Protein AF-0000000083383925 (afdb_homodimer)

Solvent-accessible surface area (backbone atoms only — not comparable to full-atom values): 7367 Å² total; per-residue (Å²): 126,70,68,64,41,76,45,70,34,86,43,90,89,44,63,57,27,32,29,34,26,25,63,38,62,99,85,47,73,56,71,49,74,45,76,71,48,78,85,64,59,71,67,56,42,51,41,49,47,54,49,48,50,52,25,52,49,26,44,54,56,36,74,108,128,70,68,64,42,78,43,69,35,84,43,90,89,43,63,58,28,32,28,34,25,25,63,39,62,100,85,48,72,58,70,49,72,43,75,72,46,80,87,64,57,69,68,58,42,50,40,50,46,54,50,48,51,51,25,52,49,27,43,52,57,37,74,109

Organism: Setaria viridis (NCBI:txid4556)

pLDDT: mean 86.26, std 13.25, range [49.09, 97.5]

Structure (mmCIF, N/CA/C/O backbone):
data_AF-0000000083383925-model_v1
#
loop_
_entity.id
_entity.type
_entity.pdbx_description
1 polymer 'Uncharacterized protein'
#
loop_
_atom_site.group_PDB
_atom_site.id
_atom_site.type_symbol
_atom_site.label_atom_id
_atom_site.label_alt_id
_atom_site.label_comp_id
_atom_site.label_asym_id
_atom_site.label_entity_id
_atom_site.label_seq_id
_atom_site.pdbx_PDB_ins_code
_atom_site.Cartn_x
_atom_site.Cartn_y
_atom_site.Cartn_z
_atom_site.occupancy
_atom_site.B_iso_or_equiv
_atom_site.auth_seq_id
_atom_site.auth_comp_id
_atom_site.auth_asym_id
_atom_site.auth_atom_id
_atom_site.pdbx_PDB_model_num
ATOM 1 N N . MET A 1 1 ? 1.847 32.156 11.383 1 49.09 1 MET A N 1
ATOM 2 C CA . MET A 1 1 ? 2.23 31.391 10.195 1 49.09 1 MET A CA 1
ATOM 3 C C . MET A 1 1 ? 1.71 29.969 10.266 1 49.09 1 MET A C 1
ATOM 5 O O . MET A 1 1 ? 1.962 29.25 11.242 1 49.09 1 MET A O 1
ATOM 9 N N . LEU A 1 2 ? 0.653 29.641 9.602 1 61.84 2 LEU A N 1
ATOM 10 C CA . LEU A 1 2 ? 0.065 28.312 9.75 1 61.84 2 LEU A CA 1
ATOM 11 C C . LEU A 1 2 ? 1.07 27.234 9.375 1 61.84 2 LEU A C 1
ATOM 13 O O . LEU A 1 2 ? 1.851 27.406 8.43 1 61.84 2 LEU A O 1
ATOM 17 N N . ARG A 1 3 ? 1.541 26.484 10.281 1 76.12 3 ARG A N 1
ATOM 18 C CA . ARG A 1 3 ? 2.582 25.469 10.125 1 76.12 3 ARG A CA 1
ATOM 19 C C . ARG A 1 3 ? 2.18 24.422 9.086 1 76.12 3 ARG A C 1
ATOM 21 O O . ARG A 1 3 ? 1.039 23.969 9.07 1 76.12 3 ARG A O 1
ATOM 28 N N . ALA A 1 4 ? 3.084 24.297 8.156 1 81.31 4 ALA A N 1
ATOM 29 C CA . ALA A 1 4 ? 2.887 23.281 7.121 1 81.31 4 ALA A CA 1
ATOM 30 C C . ALA A 1 4 ? 2.686 21.891 7.738 1 81.31 4 ALA A C 1
ATOM 32 O O . ALA A 1 4 ? 3.287 21.578 8.766 1 81.31 4 ALA A O 1
ATOM 33 N N . VAL A 1 5 ? 1.717 21.25 7.258 1 85.56 5 VAL A N 1
ATOM 34 C CA . VAL A 1 5 ? 1.471 19.875 7.703 1 85.56 5 VAL A CA 1
ATOM 35 C C . VAL A 1 5 ? 1.831 18.906 6.59 1 85.56 5 VAL A C 1
ATOM 37 O O . VAL A 1 5 ? 1.616 19.188 5.41 1 85.56 5 VAL A O 1
ATOM 40 N N . VAL A 1 6 ? 2.488 17.859 6.98 1 89.5 6 VAL A N 1
ATOM 41 C CA . VAL A 1 6 ? 2.824 16.812 6.02 1 89.5 6 VAL A CA 1
ATOM 42 C C . VAL A 1 6 ? 1.697 15.789 5.953 1 89.5 6 VAL A C 1
ATOM 44 O O . VAL A 1 6 ? 1.223 15.312 6.988 1 89.5 6 VAL A O 1
ATOM 47 N N . LYS A 1 7 ? 1.261 15.547 4.734 1 90.62 7 LYS A N 1
ATOM 48 C CA . LYS A 1 7 ? 0.208 14.57 4.469 1 90.62 7 LYS A CA 1
ATOM 49 C C . LYS A 1 7 ? 0.658 13.539 3.434 1 90.62 7 LYS A C 1
ATOM 51 O O . LYS A 1 7 ? 1.704 13.703 2.803 1 90.62 7 LYS A O 1
ATOM 56 N N . TYR A 1 8 ? -0.137 12.477 3.379 1 93.06 8 TYR A N 1
ATOM 57 C CA . TYR A 1 8 ? 0.106 11.438 2.385 1 93.06 8 TYR A CA 1
ATOM 58 C C . TYR A 1 8 ? -0.879 11.547 1.229 1 93.06 8 TYR A C 1
ATOM 60 O O . TYR A 1 8 ? -2.064 11.82 1.438 1 93.06 8 TYR A O 1
ATOM 68 N N . SER A 1 9 ? -0.379 11.414 0.064 1 92.56 9 SER A N 1
ATOM 69 C CA . SER A 1 9 ? -1.229 11.32 -1.117 1 92.56 9 SER A CA 1
ATOM 70 C C . SER A 1 9 ? -1.701 9.883 -1.342 1 92.56 9 SER A C 1
ATOM 72 O O . SER A 1 9 ? -0.897 8.953 -1.322 1 92.56 9 SER A O 1
ATOM 74 N N . TRP A 1 10 ? -3.02 9.703 -1.594 1 93.44 10 TRP A N 1
ATOM 75 C CA . TRP A 1 10 ? -3.582 8.383 -1.851 1 93.44 10 TRP A CA 1
ATOM 76 C C . TRP A 1 10 ? -4.328 8.359 -3.182 1 93.44 10 TRP A C 1
ATOM 78 O O . TRP A 1 10 ? -5.469 7.898 -3.254 1 93.44 10 TRP A O 1
ATOM 88 N N . THR A 1 11 ? -3.646 8.836 -4.141 1 93.44 11 THR A N 1
ATOM 89 C CA . THR A 1 11 ? -4.109 8.703 -5.52 1 93.44 11 THR A CA 1
ATOM 90 C C . THR A 1 11 ? -3.309 7.633 -6.258 1 93.44 11 THR A C 1
ATOM 92 O O . THR A 1 11 ? -2.193 7.297 -5.855 1 93.44 11 THR A O 1
ATOM 95 N N . PHE A 1 12 ? -3.848 7.035 -7.305 1 94.31 12 PHE A N 1
ATOM 96 C CA . PHE A 1 12 ? -3.168 5.977 -8.047 1 94.31 12 PHE A CA 1
ATOM 97 C C . PHE A 1 12 ? -1.874 6.492 -8.664 1 94.31 12 PHE A C 1
ATOM 99 O O . PHE A 1 12 ? -0.946 5.719 -8.906 1 94.31 12 PHE A O 1
ATOM 106 N N . LEU A 1 13 ? -1.729 7.766 -8.867 1 90.94 13 LEU A N 1
ATOM 107 C CA . LEU A 1 13 ? -0.55 8.352 -9.5 1 90.94 13 LEU A CA 1
ATOM 108 C C . LEU A 1 13 ? 0.583 8.508 -8.492 1 90.94 13 LEU A C 1
ATOM 110 O O . LEU A 1 13 ? 1.759 8.406 -8.852 1 90.94 13 LEU A O 1
ATOM 114 N N . ASN A 1 14 ? 0.277 8.82 -7.199 1 92.38 14 ASN A N 1
ATOM 115 C CA . ASN A 1 14 ? 1.281 9.078 -6.176 1 92.38 14 ASN A CA 1
ATOM 116 C C . ASN A 1 14 ? 0.899 8.445 -4.844 1 92.38 14 ASN A C 1
ATOM 118 O O . ASN A 1 14 ? 0.861 9.125 -3.814 1 92.38 14 ASN A O 1
ATOM 122 N N . PRO A 1 15 ? 0.78 7.234 -4.879 1 94.88 15 PRO A N 1
ATOM 123 C CA . PRO A 1 15 ? 0.305 6.621 -3.637 1 94.88 15 PRO A CA 1
ATOM 124 C C . PRO A 1 15 ? 1.339 6.684 -2.514 1 94.88 15 PRO A C 1
ATOM 126 O O . PRO A 1 15 ? 2.479 6.246 -2.693 1 94.88 15 PRO A O 1
ATOM 129 N N . GLY A 1 16 ? 0.908 7.285 -1.48 1 95.06 16 GLY A N 1
ATOM 130 C CA . GLY A 1 16 ? 1.732 7.254 -0.283 1 95.06 16 GLY A CA 1
ATOM 131 C C . GLY A 1 16 ? 2.834 8.297 -0.291 1 95.06 16 GLY A C 1
ATOM 132 O O . GLY A 1 16 ? 3.686 8.312 0.601 1 95.06 16 GLY A O 1
ATOM 133 N N . CYS A 1 17 ? 2.848 9.141 -1.243 1 95.62 17 CYS A N 1
ATOM 134 C CA . CYS A 1 17 ? 3.826 10.219 -1.247 1 95.62 17 CYS A CA 1
ATOM 135 C C . CYS A 1 17 ? 3.441 11.305 -0.252 1 95.62 17 CYS A C 1
ATOM 137 O O . CYS A 1 17 ? 2.258 11.602 -0.073 1 95.62 17 CYS A O 1
ATOM 139 N N . ARG A 1 18 ? 4.527 11.789 0.189 1 94.12 18 ARG A N 1
ATOM 140 C CA . ARG A 1 18 ? 4.27 12.828 1.183 1 94.12 18 ARG A CA 1
ATOM 141 C C . ARG A 1 18 ? 4.348 14.219 0.558 1 94.12 18 ARG A C 1
ATOM 143 O O . ARG A 1 18 ? 5.199 14.469 -0.299 1 94.12 18 ARG A O 1
ATOM 150 N N . PHE A 1 19 ? 3.504 15.055 1.048 1 91.62 19 PHE A N 1
ATOM 151 C CA . PHE A 1 19 ? 3.535 16.453 0.652 1 91.62 19 PHE A CA 1
ATOM 152 C C . PHE A 1 19 ? 3.281 17.359 1.851 1 91.62 19 PHE A C 1
ATOM 154 O O . PHE A 1 19 ? 2.574 16.984 2.785 1 91.62 19 PHE A O 1
ATOM 161 N N . ALA A 1 20 ? 3.949 18.422 1.84 1 90.69 20 ALA A N 1
ATOM 162 C CA . ALA A 1 20 ? 3.734 19.469 2.836 1 90.69 20 ALA A CA 1
ATOM 163 C C . ALA A 1 20 ? 2.752 20.531 2.328 1 90.69 20 ALA A C 1
ATOM 165 O O . ALA A 1 20 ? 2.834 20.953 1.174 1 90.69 20 ALA A O 1
ATOM 166 N N . CYS A 1 21 ? 1.712 20.812 3.223 1 84.75 21 CYS A N 1
ATOM 167 C CA . CYS A 1 21 ? 0.759 21.828 2.818 1 84.75 21 CYS A CA 1
ATOM 168 C C . CYS A 1 21 ? 0.491 22.812 3.961 1 84.75 21 CYS A C 1
ATOM 170 O O . CYS A 1 21 ? 0.619 22.453 5.133 1 84.75 21 CYS A O 1
ATOM 172 N N . CYS A 1 22 ? 0.455 24.047 3.596 1 79 22 CYS A N 1
ATOM 173 C CA . CYS A 1 22 ? 0.074 25.078 4.551 1 79 22 CYS A CA 1
ATOM 174 C C . CYS A 1 22 ? -1.432 25.312 4.527 1 79 22 CYS A C 1
ATOM 176 O O . CYS A 1 22 ? -2.039 25.359 3.455 1 79 22 CYS A O 1
ATOM 178 N N . PRO A 1 23 ? -1.979 25.109 5.652 1 67.44 23 PRO A N 1
ATOM 179 C CA . PRO A 1 23 ? -3.418 25.391 5.691 1 67.44 23 PRO A CA 1
ATOM 180 C C . PRO A 1 23 ? -3.766 26.781 5.152 1 67.44 23 PRO A C 1
ATOM 182 O O . PRO A 1 23 ? -3.012 27.734 5.359 1 67.44 23 PRO A O 1
ATOM 185 N N . LYS A 1 24 ? -4.359 26.797 3.955 1 65.38 24 LYS A N 1
ATOM 186 C CA . LYS A 1 24 ? -4.844 28.125 3.576 1 65.38 24 LYS A CA 1
ATOM 187 C C . LYS A 1 24 ? -6.113 28.484 4.348 1 65.38 24 LYS A C 1
ATOM 189 O O . LYS A 1 24 ? -6.727 27.625 4.98 1 65.38 24 LYS A O 1
ATOM 194 N N . ASP A 1 25 ? -6.758 29.703 3.783 1 58.72 25 ASP A N 1
ATOM 195 C CA . ASP A 1 25 ? -8 30.281 4.289 1 58.72 25 ASP A CA 1
ATOM 196 C C . ASP A 1 25 ? -9.148 29.281 4.191 1 58.72 25 ASP A C 1
ATOM 198 O O . ASP A 1 25 ? -9.016 28.234 3.557 1 58.72 25 ASP A O 1
ATOM 202 N N . GLU A 1 26 ? -10.297 29.641 4.727 1 57.06 26 GLU A N 1
ATOM 203 C CA . GLU A 1 26 ? -11.508 28.844 4.934 1 57.06 26 GLU A CA 1
ATOM 204 C C . GLU A 1 26 ? -11.805 27.953 3.729 1 57.06 26 GLU A C 1
ATOM 206 O O . GLU A 1 26 ? -12.367 26.875 3.873 1 57.06 26 GLU A O 1
ATOM 211 N N . LYS A 1 27 ? -11.648 28.5 2.553 1 57.09 27 LYS A N 1
ATOM 212 C CA . LYS A 1 27 ? -12.25 27.875 1.373 1 57.09 27 LYS A CA 1
ATOM 213 C C . LYS A 1 27 ? -11.234 27.016 0.629 1 57.09 27 LYS A C 1
ATOM 215 O O . LYS A 1 27 ? -11.609 26.234 -0.246 1 57.09 27 LYS A O 1
ATOM 220 N N . 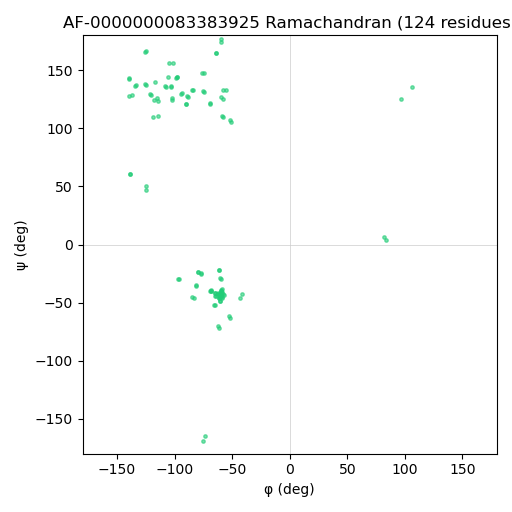LYS A 1 28 ? -9.961 27.406 0.729 1 57.25 28 LYS A N 1
ATOM 221 C CA . LYS A 1 28 ? -8.953 26.688 -0.052 1 57.25 28 LYS A CA 1
ATOM 222 C C . LYS A 1 28 ? -8.164 25.719 0.824 1 57.25 28 LYS A C 1
ATOM 224 O O . LYS A 1 28 ? -7.824 26.047 1.966 1 57.25 28 LYS A O 1
ATOM 229 N N . GLN A 1 29 ? -8.031 24.359 0.526 1 58.06 29 GLN A N 1
ATOM 230 C CA . GLN A 1 29 ? -7.387 23.328 1.351 1 58.06 29 GLN A CA 1
ATOM 231 C C . GLN A 1 29 ? -5.906 23.641 1.55 1 58.06 29 GLN A C 1
ATOM 233 O O . GLN A 1 29 ? -5.406 23.609 2.676 1 58.06 29 GLN A O 1
ATOM 238 N N . TYR A 1 30 ? -5.176 23.5 0.428 1 61.62 30 TYR A N 1
ATOM 239 C CA . TYR A 1 30 ? -3.762 23.781 0.645 1 61.62 30 TYR A CA 1
ATOM 240 C C . TYR A 1 30 ? -3.301 24.953 -0.202 1 61.62 30 TYR A C 1
ATOM 242 O O . TYR A 1 30 ? -3.682 25.078 -1.369 1 61.62 30 TYR A O 1
ATOM 250 N N . GLY A 1 31 ? -2.963 26.172 0.268 1 64.31 31 GLY A N 1
ATOM 251 C CA . GLY A 1 31 ? -2.361 27.266 -0.492 1 64.31 31 GLY A CA 1
ATOM 252 C C . GLY A 1 31 ? -1.113 26.844 -1.246 1 64.31 31 GLY A C 1
ATOM 253 O O . GLY A 1 31 ? -1.011 27.062 -2.455 1 64.31 31 GLY A O 1
ATOM 254 N N . TYR A 1 32 ? -0.186 26.438 -0.544 1 78.19 32 TYR A N 1
ATOM 255 C CA . TYR A 1 32 ? 1.09 25.953 -1.063 1 78.19 32 TYR A CA 1
ATOM 256 C C . TYR A 1 32 ? 1.312 24.5 -0.704 1 78.19 32 TYR A C 1
ATOM 258 O O . TYR A 1 32 ? 1.014 24.078 0.416 1 78.19 32 TYR A O 1
ATOM 266 N N . MET A 1 33 ? 1.531 23.75 -1.771 1 83.69 33 MET A N 1
ATOM 267 C CA . MET A 1 33 ? 1.878 22.359 -1.536 1 83.69 33 MET A CA 1
ATOM 268 C C . MET A 1 33 ? 3.23 22.016 -2.156 1 83.69 33 MET A C 1
ATOM 270 O O . MET A 1 33 ? 3.5 22.375 -3.303 1 83.69 33 MET A O 1
ATOM 274 N N . THR A 1 34 ? 4.074 21.406 -1.345 1 88.5 34 THR A N 1
ATOM 275 C CA . THR A 1 34 ? 5.348 20.906 -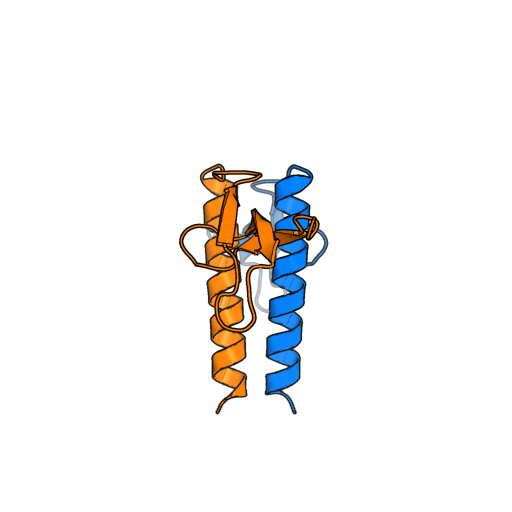1.845 1 88.5 34 THR A CA 1
ATOM 276 C C . THR A 1 34 ? 5.52 19.422 -1.513 1 88.5 34 THR A C 1
ATOM 278 O O . THR A 1 34 ? 5.188 18.984 -0.407 1 88.5 34 THR A O 1
ATOM 281 N N . TRP A 1 35 ? 6.027 18.797 -2.521 1 91.25 35 TRP A N 1
ATOM 282 C CA . TRP A 1 35 ? 6.262 17.375 -2.307 1 91.25 35 TRP A CA 1
ATOM 283 C C . TRP A 1 35 ? 7.484 17.156 -1.427 1 91.25 35 TRP A C 1
ATOM 285 O O . TRP A 1 35 ? 8.508 17.812 -1.591 1 91.25 35 TRP A O 1
ATOM 295 N N . VAL A 1 36 ? 7.211 16.297 -0.457 1 91.19 36 VAL A N 1
ATOM 296 C CA . VAL A 1 36 ? 8.312 15.883 0.405 1 91.19 36 VAL A CA 1
ATOM 297 C C . VAL A 1 36 ? 9.07 14.727 -0.242 1 91.19 36 VAL A C 1
ATOM 299 O O . VAL A 1 36 ? 10.305 14.703 -0.233 1 91.19 36 VAL A O 1
ATOM 302 N N . ASP A 1 37 ? 8.445 13.75 -0.758 1 88.12 37 ASP A N 1
ATOM 303 C CA . ASP A 1 37 ? 9.016 12.633 -1.508 1 88.12 37 ASP A CA 1
ATOM 304 C C . ASP A 1 37 ? 8.133 12.273 -2.701 1 88.12 37 ASP A C 1
ATOM 306 O O . ASP A 1 37 ? 6.91 12.43 -2.648 1 88.12 37 ASP A O 1
ATOM 310 N N . LEU A 1 38 ? 9.109 12.289 -3.781 1 79 38 LEU A N 1
ATOM 311 C CA . LEU A 1 38 ? 8.469 11.867 -5.023 1 79 38 LEU A CA 1
ATOM 312 C C . LEU A 1 38 ? 9.094 10.586 -5.555 1 79 38 LEU A C 1
ATOM 314 O O . LEU A 1 38 ? 10.242 10.273 -5.242 1 79 38 LEU A O 1
ATOM 318 N N . GLU A 1 39 ? 8.312 9.695 -6.066 1 85.81 39 GLU A N 1
ATOM 319 C CA . GLU A 1 39 ? 8.727 8.594 -6.93 1 85.81 39 GLU A CA 1
ATOM 320 C C . GLU A 1 39 ? 8.922 7.305 -6.137 1 85.81 39 GLU A C 1
ATOM 322 O O . GLU A 1 39 ? 9.445 7.328 -5.023 1 85.81 39 GLU A O 1
ATOM 327 N N . TRP A 1 40 ? 8.352 6.383 -6.484 1 94.69 40 TRP A N 1
ATOM 328 C CA . TRP A 1 40 ? 8.547 5 -6.07 1 94.69 40 TRP A CA 1
ATOM 329 C C . TRP A 1 40 ? 9.383 4.234 -7.086 1 94.69 40 TRP A C 1
ATOM 331 O O . TRP A 1 40 ? 9.398 4.578 -8.273 1 94.69 40 TRP A O 1
ATOM 341 N N . ASP A 1 41 ? 10.227 3.348 -6.555 1 92.75 41 ASP A N 1
ATOM 342 C CA . ASP A 1 41 ? 10.734 2.395 -7.539 1 92.75 41 ASP A CA 1
ATOM 343 C C . ASP A 1 41 ? 9.602 1.539 -8.102 1 92.75 41 ASP A C 1
ATOM 345 O O . ASP A 1 41 ? 8.477 1.563 -7.586 1 92.75 41 ASP A O 1
ATOM 349 N N . ASP A 1 42 ? 9.82 0.869 -9.188 1 93.44 42 ASP A N 1
ATOM 350 C CA . ASP A 1 42 ? 8.773 0.148 -9.914 1 93.44 42 ASP A CA 1
ATOM 351 C C . ASP A 1 42 ? 8.117 -0.909 -9.031 1 93.44 42 ASP A C 1
ATOM 353 O O . ASP A 1 42 ? 6.906 -1.112 -9.094 1 93.44 42 ASP A O 1
ATOM 357 N N . ARG A 1 43 ? 8.914 -1.567 -8.219 1 94.25 43 ARG A N 1
ATOM 358 C CA . ARG A 1 43 ? 8.367 -2.629 -7.379 1 94.25 43 ARG A CA 1
ATOM 359 C C . ARG A 1 43 ? 7.391 -2.064 -6.352 1 94.25 43 ARG A C 1
ATOM 361 O O . ARG A 1 43 ? 6.262 -2.547 -6.227 1 94.25 43 ARG A O 1
ATOM 368 N N . ALA A 1 44 ? 7.859 -1.095 -5.652 1 95.25 44 ALA A N 1
ATOM 369 C CA . ALA A 1 44 ? 7.02 -0.482 -4.625 1 95.25 44 ALA A CA 1
ATOM 370 C C . ALA A 1 44 ? 5.762 0.122 -5.234 1 95.25 44 ALA A C 1
ATOM 372 O O . ALA A 1 44 ? 4.66 -0.06 -4.711 1 95.25 44 ALA A O 1
ATOM 373 N N . PHE A 1 45 ? 5.988 0.757 -6.32 1 96.12 45 PHE A N 1
ATOM 374 C CA . PHE A 1 45 ? 4.836 1.375 -6.965 1 96.12 45 PHE A CA 1
ATOM 375 C C . PHE A 1 45 ? 3.809 0.322 -7.359 1 96.12 45 PHE A C 1
ATOM 377 O O . PHE A 1 45 ? 2.613 0.49 -7.113 1 96.12 45 PHE A O 1
ATOM 384 N N . GLY A 1 46 ? 4.316 -0.676 -7.934 1 96.25 46 GLY A N 1
ATOM 385 C CA . GLY A 1 46 ? 3.402 -1.729 -8.352 1 96.25 46 GLY A CA 1
ATOM 386 C C . GLY A 1 46 ? 2.607 -2.318 -7.203 1 96.25 46 GLY A C 1
ATOM 387 O O . GLY A 1 46 ? 1.399 -2.531 -7.32 1 96.25 46 GLY A O 1
ATOM 388 N N . VAL A 1 47 ? 3.273 -2.59 -6.188 1 96.69 47 VAL A N 1
ATOM 389 C CA . VAL A 1 47 ? 2.615 -3.213 -5.043 1 96.69 47 VAL A CA 1
ATOM 390 C C . VAL A 1 47 ? 1.644 -2.223 -4.402 1 96.69 47 VAL A C 1
ATOM 392 O O . VAL A 1 47 ? 0.554 -2.604 -3.971 1 96.69 47 VAL A O 1
ATOM 395 N N . LEU A 1 48 ? 2.033 -0.991 -4.336 1 97.12 48 LEU A N 1
ATOM 396 C CA . LEU A 1 48 ? 1.156 0.037 -3.785 1 97.12 48 LEU A CA 1
ATOM 397 C C . LEU A 1 48 ? -0.12 0.161 -4.609 1 97.12 48 LEU A C 1
ATOM 399 O O . LEU A 1 48 ? -1.215 0.269 -4.055 1 97.12 48 LEU A O 1
ATOM 403 N N . VAL A 1 49 ? 0.031 0.133 -5.848 1 97.19 49 VAL A N 1
ATOM 404 C CA . VAL A 1 49 ? -1.129 0.247 -6.727 1 97.19 49 VAL A CA 1
ATOM 405 C C . VAL A 1 49 ? -2.045 -0.959 -6.531 1 97.19 49 VAL A C 1
ATOM 407 O O . VAL A 1 49 ? -3.27 -0.815 -6.477 1 97.19 49 VAL A O 1
ATOM 410 N N . LYS A 1 50 ? -1.475 -2.133 -6.461 1 97.19 50 LYS A N 1
ATOM 411 C CA . LYS A 1 50 ? -2.275 -3.328 -6.219 1 97.19 50 LYS A CA 1
ATOM 412 C C . LYS A 1 50 ? -3.059 -3.211 -4.914 1 97.19 50 LYS A C 1
ATOM 414 O O . LYS A 1 50 ? -4.242 -3.547 -4.863 1 97.19 50 LYS A O 1
ATOM 419 N N . LEU A 1 51 ? -2.389 -2.73 -3.98 1 96.69 51 LEU A N 1
ATOM 420 C CA . LEU A 1 51 ? -3.023 -2.598 -2.674 1 96.69 51 LEU A CA 1
ATOM 421 C C . LEU A 1 51 ? -4.105 -1.522 -2.703 1 96.69 51 LEU A C 1
ATOM 423 O O . LEU A 1 51 ? -5.16 -1.68 -2.086 1 96.69 51 LEU A O 1
ATOM 427 N N . MET A 1 52 ? -3.867 -0.492 -3.346 1 96.94 52 MET A N 1
ATOM 428 C CA . MET A 1 52 ? -4.871 0.557 -3.5 1 96.94 52 MET A CA 1
ATOM 429 C C . MET A 1 52 ? -6.121 0.017 -4.188 1 96.94 52 MET 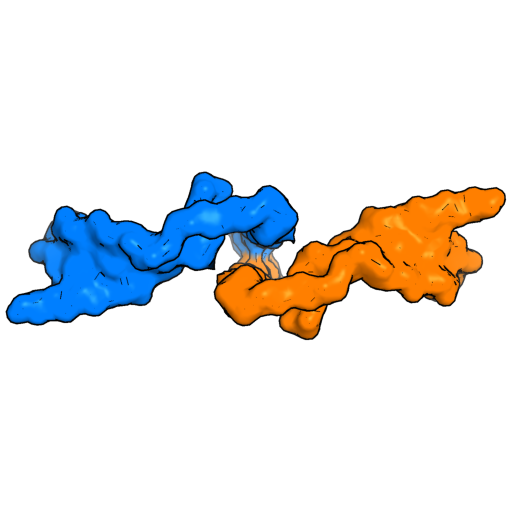A C 1
ATOM 431 O O . MET A 1 52 ? -7.242 0.336 -3.789 1 96.94 52 MET A O 1
ATOM 435 N N . LYS A 1 53 ? -5.938 -0.737 -5.176 1 97.44 53 LYS A N 1
ATOM 436 C CA . LYS A 1 53 ? -7.078 -1.327 -5.871 1 97.44 53 LYS A CA 1
ATOM 437 C C . LYS A 1 53 ? -7.891 -2.217 -4.938 1 97.44 53 LYS A C 1
ATOM 439 O O . LYS A 1 53 ? -9.125 -2.209 -4.98 1 97.44 53 LYS A O 1
ATOM 444 N N . LYS A 1 54 ? -7.215 -2.971 -4.172 1 96.81 54 LYS A N 1
ATOM 445 C CA . LYS A 1 54 ? -7.914 -3.803 -3.195 1 96.81 54 LYS A CA 1
ATOM 446 C C . LYS A 1 54 ? -8.711 -2.949 -2.215 1 96.81 54 LYS A C 1
ATOM 448 O O . LYS A 1 54 ? -9.82 -3.316 -1.826 1 96.81 54 LYS A O 1
ATOM 453 N N . LYS A 1 55 ? -8.109 -1.911 -1.798 1 96.88 55 LYS A N 1
ATOM 454 C CA . LYS A 1 55 ? -8.797 -1.005 -0.884 1 96.88 55 LYS A CA 1
ATOM 455 C C . LYS A 1 55 ? -10.062 -0.431 -1.523 1 96.88 55 LYS A C 1
ATOM 457 O O . LYS A 1 55 ? -11.117 -0.378 -0.889 1 96.88 55 LYS A O 1
ATOM 462 N N . VAL A 1 56 ? -9.891 0.042 -2.699 1 96.12 56 VAL A N 1
ATOM 463 C CA . VAL A 1 56 ? -11.023 0.636 -3.404 1 96.12 56 VAL A CA 1
ATOM 464 C C . VAL A 1 56 ? -12.133 -0.398 -3.561 1 96.12 56 VAL A C 1
ATOM 466 O O . VAL A 1 56 ? -13.312 -0.081 -3.389 1 96.12 56 VAL A O 1
ATOM 469 N N . GLN A 1 57 ? -11.734 -1.577 -3.857 1 96.81 57 GLN A N 1
ATOM 470 C CA . GLN A 1 57 ? -12.719 -2.648 -3.973 1 96.81 57 GLN A CA 1
ATOM 471 C C . GLN A 1 57 ? -13.461 -2.859 -2.654 1 96.81 57 GLN A C 1
ATOM 473 O O . GLN A 1 57 ? -14.68 -3.033 -2.641 1 96.81 57 GLN A O 1
ATOM 478 N N . ALA A 1 58 ? -12.711 -2.885 -1.625 1 95.69 58 ALA A N 1
ATOM 479 C CA . ALA A 1 58 ? -13.32 -3.037 -0.309 1 95.69 58 ALA A CA 1
ATOM 480 C C . ALA A 1 58 ? -14.297 -1.899 -0.023 1 95.69 58 ALA A C 1
ATOM 482 O O . ALA A 1 58 ? -15.352 -2.111 0.588 1 95.69 58 ALA A O 1
ATOM 483 N N . GLU A 1 59 ? -14.016 -0.73 -0.368 1 96.25 59 GLU A N 1
ATOM 484 C CA . GLU A 1 59 ? -14.875 0.43 -0.164 1 96.25 59 GLU A CA 1
ATOM 485 C C . GLU A 1 59 ? -16.172 0.307 -0.97 1 96.25 59 GLU A C 1
ATOM 487 O O . GLU A 1 59 ? -17.234 0.689 -0.497 1 96.25 59 GLU A O 1
ATOM 492 N N . GLU A 1 60 ? -15.977 -0.172 -2.209 1 95.88 60 GLU A N 1
ATOM 493 C CA . GLU A 1 60 ? -17.156 -0.39 -3.051 1 95.88 60 GLU A CA 1
ATOM 494 C C . GLU A 1 60 ? -18.078 -1.442 -2.447 1 95.88 60 GLU A C 1
ATOM 496 O O . GLU A 1 60 ? -19.297 -1.301 -2.494 1 95.88 60 GLU A O 1
ATOM 501 N N . ASP A 1 61 ? -17.547 -2.484 -1.945 1 94.12 61 ASP A N 1
ATOM 502 C CA . ASP A 1 61 ? -18.312 -3.547 -1.3 1 94.12 61 ASP A CA 1
ATOM 503 C C . ASP A 1 61 ? -19.094 -3.012 -0.097 1 94.12 61 ASP A C 1
ATOM 505 O O . ASP A 1 61 ? -20.156 -3.535 0.248 1 94.12 61 ASP A O 1
ATOM 509 N N . ALA A 1 62 ? -18.547 -1.991 0.516 1 92.25 62 ALA A N 1
ATOM 510 C CA . ALA A 1 62 ? -19.172 -1.404 1.694 1 92.25 62 ALA A CA 1
ATOM 511 C C . ALA A 1 62 ? -20.359 -0.526 1.301 1 92.25 62 ALA A C 1
ATOM 513 O O . ALA A 1 62 ? -21.25 -0.26 2.119 1 92.25 62 ALA A O 1
ATOM 514 N N . LYS A 1 63 ? -20.391 -0.042 0.202 1 92.44 63 LYS A N 1
ATOM 515 C CA . LYS A 1 63 ? -21.484 0.804 -0.285 1 92.44 63 LYS A CA 1
ATOM 516 C C . LYS A 1 63 ? -22.672 -0.035 -0.726 1 92.44 63 LYS A C 1
ATOM 518 O O . LYS A 1 63 ? -23.812 0.465 -0.789 1 92.44 63 LYS A O 1
ATOM 523 N N . ASN A 1 64 ? -22.562 -1.265 -1.093 1 85.12 64 ASN A N 1
ATOM 524 C CA . ASN A 1 64 ? -23.641 -2.143 -1.566 1 85.12 64 ASN A CA 1
ATOM 525 C C . ASN A 1 64 ? -24.156 -3.045 -0.451 1 85.12 64 ASN A C 1
ATOM 527 O O . ASN A 1 64 ? -25.281 -3.543 -0.521 1 85.12 64 ASN A O 1
ATOM 531 N N . MET B 1 1 ? 4.535 -31.906 -13.055 1 49.12 1 MET B N 1
ATOM 532 C CA . MET B 1 1 ? 5.18 -31.062 -12.062 1 49.12 1 MET B CA 1
ATOM 533 C C . MET B 1 1 ? 4.371 -29.781 -11.836 1 49.12 1 MET B C 1
ATOM 535 O O . MET B 1 1 ? 4.051 -29.062 -12.781 1 49.12 1 MET B O 1
ATOM 539 N N . LEU B 1 2 ? 3.604 -29.703 -10.797 1 61.53 2 LEU B N 1
ATOM 540 C CA . LEU B 1 2 ? 2.723 -28.547 -10.617 1 61.53 2 LEU B CA 1
ATOM 541 C C . LEU B 1 2 ? 3.523 -27.25 -10.586 1 61.53 2 LEU B C 1
ATOM 543 O O . LEU B 1 2 ? 4.609 -27.203 -10.008 1 61.53 2 LEU B O 1
ATOM 547 N N . ARG B 1 3 ? 3.434 -26.469 -11.547 1 76.12 3 ARG B N 1
ATOM 548 C CA . ARG B 1 3 ? 4.211 -25.234 -11.734 1 76.12 3 ARG B CA 1
ATOM 549 C C . ARG B 1 3 ? 3.982 -24.266 -10.586 1 76.12 3 ARG B C 1
ATOM 551 O O . ARG B 1 3 ? 2.848 -24.062 -10.148 1 76.12 3 ARG B O 1
ATOM 558 N N . ALA B 1 4 ? 5.098 -23.875 -10.039 1 81.25 4 ALA B N 1
ATOM 559 C CA . ALA B 1 4 ? 5.062 -22.891 -8.961 1 81.25 4 ALA B CA 1
ATOM 560 C C . ALA B 1 4 ? 4.375 -21.609 -9.422 1 81.25 4 ALA B C 1
ATOM 562 O O . ALA B 1 4 ? 4.492 -21.219 -10.586 1 81.25 4 ALA B O 1
ATOM 563 N N . VAL B 1 5 ? 3.516 -21.156 -8.625 1 85.5 5 VAL B N 1
ATOM 564 C CA . VAL B 1 5 ? 2.844 -19.891 -8.906 1 85.5 5 VAL B CA 1
ATOM 565 C C . VAL B 1 5 ? 3.354 -18.812 -7.957 1 85.5 5 VAL B C 1
ATOM 567 O O . VAL B 1 5 ? 3.619 -19.078 -6.785 1 85.5 5 VAL B O 1
ATOM 570 N N . VAL B 1 6 ? 3.609 -17.688 -8.539 1 89.38 6 VAL B N 1
ATOM 571 C CA . VAL B 1 6 ? 4.031 -16.547 -7.715 1 89.38 6 VAL B CA 1
ATOM 572 C C . VAL B 1 6 ? 2.805 -15.781 -7.23 1 89.38 6 VAL B C 1
ATOM 574 O O . VAL B 1 6 ? 1.913 -15.461 -8.016 1 89.38 6 VAL B O 1
ATOM 577 N N . LYS B 1 7 ? 2.764 -15.594 -5.91 1 90.56 7 LYS B N 1
ATOM 578 C CA . LYS B 1 7 ? 1.688 -14.844 -5.262 1 90.56 7 LYS B CA 1
ATOM 579 C C . LYS B 1 7 ? 2.242 -13.703 -4.418 1 90.56 7 LYS B C 1
ATOM 581 O O . LYS B 1 7 ? 3.453 -13.617 -4.199 1 90.56 7 LYS B O 1
ATOM 586 N N . TYR B 1 8 ? 1.305 -12.828 -4.051 1 92.94 8 TYR B N 1
ATOM 587 C CA . TYR B 1 8 ? 1.651 -11.719 -3.172 1 92.94 8 TYR B CA 1
ATOM 588 C C . TYR B 1 8 ? 1.173 -11.984 -1.748 1 92.94 8 TYR B C 1
ATOM 590 O O . TYR B 1 8 ? 0.076 -12.508 -1.543 1 92.94 8 TYR B O 1
ATOM 598 N N . SER B 1 9 ? 2.006 -11.711 -0.824 1 92.44 9 SER B N 1
ATOM 599 C CA . SER B 1 9 ? 1.618 -11.742 0.582 1 92.44 9 SER B CA 1
ATOM 600 C C . SER B 1 9 ? 0.966 -10.43 1.01 1 92.44 9 SER B C 1
ATOM 602 O O . SER B 1 9 ? 1.504 -9.352 0.752 1 92.44 9 SER B O 1
ATOM 604 N N . TRP B 1 10 ? -0.187 -10.516 1.726 1 93.5 10 TRP B N 1
ATOM 605 C CA . TRP B 1 10 ? -0.891 -9.328 2.205 1 93.5 10 TRP B CA 1
ATOM 606 C C . TRP B 1 10 ? -1.105 -9.398 3.713 1 93.5 10 TRP B C 1
ATOM 608 O O . TRP B 1 10 ? -2.217 -9.172 4.199 1 93.5 10 TRP B O 1
ATOM 618 N N . THR B 1 11 ? -0.076 -9.727 4.34 1 93.31 11 THR B N 1
ATOM 619 C CA . THR B 1 11 ? -0.047 -9.633 5.797 1 93.31 11 THR B CA 1
ATOM 620 C C . THR B 1 11 ? 0.704 -8.383 6.25 1 93.31 11 THR B C 1
ATOM 622 O O . THR B 1 11 ? 1.513 -7.836 5.5 1 93.31 11 THR B O 1
ATOM 625 N N . PHE B 1 12 ? 0.448 -7.867 7.434 1 94.44 12 PHE B N 1
ATOM 626 C CA . PHE B 1 12 ? 1.099 -6.66 7.934 1 94.44 12 PHE B CA 1
ATOM 627 C C . PHE B 1 12 ? 2.605 -6.863 8.047 1 94.44 12 PHE B C 1
ATOM 629 O O . PHE B 1 12 ? 3.371 -5.902 7.98 1 94.44 12 PHE B O 1
ATOM 636 N N . LEU B 1 13 ? 3.08 -8.062 8.141 1 91.06 13 LEU B N 1
ATOM 637 C CA . LEU B 1 13 ? 4.5 -8.359 8.305 1 91.06 13 LEU B CA 1
ATOM 638 C C . LEU B 1 13 ? 5.219 -8.312 6.957 1 91.06 13 LEU B C 1
ATOM 640 O O . LEU B 1 13 ? 6.395 -7.945 6.887 1 91.06 13 LEU B O 1
ATOM 644 N N . ASN B 1 14 ? 4.551 -8.742 5.844 1 92.38 14 ASN B N 1
ATOM 645 C CA . ASN B 1 14 ? 5.168 -8.828 4.527 1 92.38 14 ASN B CA 1
ATOM 646 C C . ASN B 1 14 ? 4.223 -8.344 3.432 1 92.38 14 ASN B C 1
ATOM 648 O O . ASN B 1 14 ? 3.975 -9.055 2.459 1 92.38 14 ASN B O 1
ATOM 652 N N . PRO B 1 15 ? 3.871 -7.176 3.553 1 94.94 15 PRO B N 1
ATOM 653 C CA . PRO B 1 15 ? 2.879 -6.723 2.574 1 94.94 15 PRO B CA 1
ATOM 654 C C . PRO B 1 15 ? 3.449 -6.613 1.162 1 94.94 15 PRO B C 1
ATOM 656 O O . PRO B 1 15 ? 4.453 -5.926 0.95 1 94.94 15 PRO B O 1
ATOM 659 N N . GLY B 1 16 ? 2.842 -7.348 0.316 1 95.06 16 GLY B N 1
ATOM 660 C CA . GLY B 1 16 ? 3.176 -7.191 -1.091 1 95.06 16 GLY B CA 1
ATOM 661 C C . GLY B 1 16 ? 4.402 -7.984 -1.503 1 95.06 16 GLY B C 1
ATOM 662 O O . GLY B 1 16 ? 4.867 -7.871 -2.639 1 95.06 16 GLY B O 1
ATOM 663 N N . CYS B 1 17 ? 4.945 -8.742 -0.637 1 95.5 17 CYS B N 1
ATOM 664 C CA . CYS B 1 17 ? 6.066 -9.594 -1.014 1 95.5 17 CYS B CA 1
ATOM 665 C C . CYS B 1 17 ? 5.594 -10.781 -1.847 1 95.5 17 CYS B C 1
ATOM 667 O O . CYS B 1 17 ? 4.504 -11.312 -1.621 1 95.5 17 CYS B O 1
ATOM 669 N N . ARG B 1 18 ? 6.531 -11.062 -2.666 1 94.06 18 ARG B N 1
ATOM 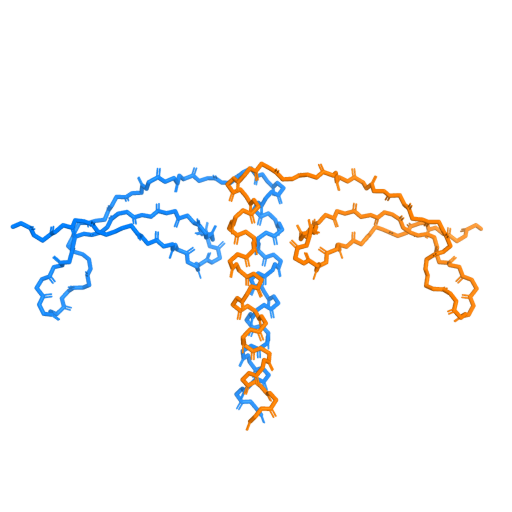670 C CA . ARG B 1 18 ? 6.164 -12.172 -3.543 1 94.06 18 ARG B CA 1
ATOM 671 C C . ARG B 1 18 ? 6.746 -13.484 -3.037 1 94.06 18 ARG B C 1
ATOM 673 O O . ARG B 1 18 ? 7.875 -13.523 -2.543 1 94.06 18 ARG B O 1
ATOM 680 N N . PHE B 1 19 ? 5.988 -14.516 -3.221 1 91.44 19 PHE B N 1
ATOM 681 C CA . PHE B 1 19 ? 6.449 -15.859 -2.91 1 91.44 19 PHE B CA 1
ATOM 682 C C . PHE B 1 19 ? 5.988 -16.844 -3.975 1 91.44 19 PHE B C 1
ATOM 684 O O . PHE B 1 19 ? 4.938 -16.656 -4.59 1 91.44 19 PHE B O 1
ATOM 691 N N . ALA B 1 20 ? 6.836 -17.734 -4.242 1 90.38 20 ALA B N 1
ATOM 692 C CA . ALA B 1 20 ? 6.516 -18.844 -5.137 1 90.38 20 ALA B CA 1
ATOM 693 C C . ALA B 1 20 ? 6.02 -20.047 -4.355 1 90.38 20 ALA B C 1
ATOM 695 O O . ALA B 1 20 ? 6.586 -20.406 -3.318 1 90.38 20 ALA B O 1
ATOM 696 N N . CYS B 1 21 ? 4.82 -20.594 -4.84 1 84.5 21 CYS B N 1
ATOM 697 C CA . CYS B 1 21 ? 4.305 -21.781 -4.16 1 84.5 21 CYS B CA 1
ATOM 698 C C . CYS B 1 21 ? 3.865 -22.844 -5.168 1 84.5 21 CYS B C 1
ATOM 700 O O . CYS B 1 21 ? 3.494 -22.516 -6.297 1 84.5 21 CYS B O 1
ATOM 702 N N . CYS B 1 22 ? 4.234 -24.031 -4.867 1 78.81 22 CYS B N 1
ATOM 703 C CA . CYS B 1 22 ? 3.773 -25.156 -5.66 1 78.81 22 CYS B CA 1
ATOM 704 C C . CYS B 1 22 ? 2.461 -25.719 -5.113 1 78.81 22 CYS B C 1
ATOM 706 O O . CYS B 1 22 ? 2.295 -25.844 -3.896 1 78.81 22 CYS B O 1
ATOM 708 N N . PRO B 1 23 ? 1.514 -25.688 -5.965 1 67.06 23 PRO B N 1
ATOM 709 C CA . PRO B 1 23 ? 0.252 -26.266 -5.496 1 67.06 23 PRO B CA 1
ATOM 710 C C . PRO B 1 23 ? 0.425 -27.656 -4.906 1 67.06 23 PRO B C 1
ATOM 712 O O . PRO B 1 23 ? 1.236 -28.438 -5.398 1 67.06 23 PRO B O 1
ATOM 715 N N . LYS B 1 24 ? 0.352 -27.75 -3.596 1 64.94 24 LYS B N 1
ATOM 716 C CA . LYS B 1 24 ? 0.32 -29.125 -3.113 1 64.94 24 LYS B CA 1
ATOM 717 C C . LYS B 1 24 ? -1.034 -29.781 -3.387 1 64.94 24 LYS B C 1
ATOM 719 O O . LYS B 1 24 ?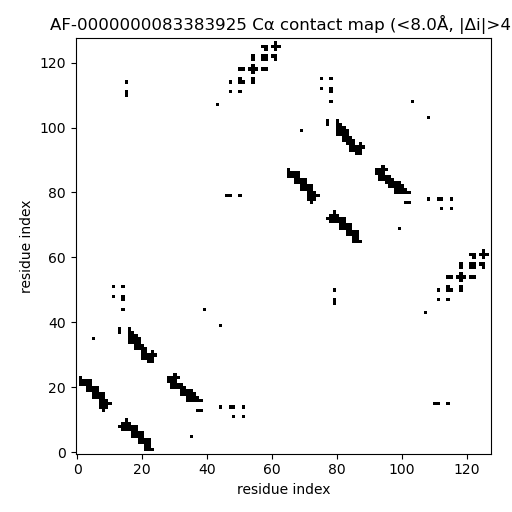 -1.995 -29.094 -3.744 1 64.94 24 LYS B O 1
ATOM 724 N N . ASP B 1 25 ? -1.24 -31.062 -2.598 1 58.84 25 ASP B N 1
ATOM 725 C CA . ASP B 1 25 ? -2.441 -31.891 -2.646 1 58.84 25 ASP B CA 1
ATOM 726 C C . ASP B 1 25 ? -3.67 -31.094 -2.199 1 58.84 25 ASP B C 1
ATOM 728 O O . ASP B 1 25 ? -3.545 -30 -1.65 1 58.84 25 ASP B O 1
ATOM 732 N N . GLU B 1 26 ? -4.871 -31.719 -2.256 1 56.91 26 GLU B N 1
ATOM 733 C CA . GLU B 1 26 ? -6.215 -31.188 -2.072 1 56.91 26 GLU B CA 1
ATOM 734 C C . GLU B 1 26 ? -6.27 -30.234 -0.873 1 56.91 26 GLU B C 1
ATOM 736 O O . GLU B 1 26 ? -7.094 -29.328 -0.833 1 56.91 26 GLU B O 1
ATOM 741 N N . LYS B 1 27 ? -5.68 -30.641 0.216 1 56.97 27 LYS B N 1
ATOM 742 C CA . LYS B 1 27 ? -5.98 -30.047 1.52 1 56.97 27 LYS B CA 1
ATOM 743 C C . LYS B 1 27 ? -4.961 -28.969 1.887 1 56.97 27 LYS B C 1
ATOM 745 O O . LYS B 1 27 ? -5.168 -28.219 2.834 1 56.97 27 LYS B O 1
ATOM 750 N N . LYS B 1 28 ? -3.723 -29.125 1.397 1 57.03 28 LYS B N 1
ATOM 751 C CA . LYS B 1 28 ? -2.668 -28.203 1.795 1 57.03 28 LYS B CA 1
ATOM 752 C C . LYS B 1 28 ? -2.402 -27.172 0.702 1 57.03 28 LYS B C 1
ATOM 754 O O . LYS B 1 28 ? -2.387 -27.516 -0.484 1 57.03 28 LYS B O 1
ATOM 759 N N . GLN B 1 29 ? -2.455 -25.797 0.913 1 57.88 29 GLN B N 1
ATOM 760 C CA . GLN B 1 29 ? -2.32 -24.75 -0.09 1 57.88 29 GLN B CA 1
ATOM 761 C C . GLN B 1 29 ? -0.955 -24.812 -0.768 1 57.88 29 GLN B C 1
ATOM 763 O O . GLN B 1 29 ? -0.864 -24.797 -1.997 1 57.88 29 GLN B O 1
ATOM 768 N N . TYR B 1 30 ? 0.066 -24.406 0.031 1 61.25 30 TYR B N 1
ATOM 769 C CA . TYR B 1 30 ? 1.351 -24.422 -0.66 1 61.25 30 TYR B CA 1
ATOM 770 C C . TYR B 1 30 ? 2.289 -25.453 -0.041 1 61.25 30 TYR B C 1
ATOM 772 O O . TYR B 1 30 ? 2.35 -25.594 1.183 1 61.25 30 TYR B O 1
ATOM 780 N N . GLY B 1 31 ? 2.676 -26.594 -0.632 1 64.5 31 GLY B N 1
ATOM 781 C CA . GLY B 1 31 ? 3.703 -27.5 -0.147 1 64.5 31 GLY B CA 1
ATOM 782 C C . GLY B 1 31 ? 5.02 -26.812 0.155 1 64.5 31 GLY B C 1
ATOM 783 O O . GLY B 1 31 ? 5.543 -26.922 1.267 1 64.5 31 GLY B O 1
ATOM 784 N N . TYR B 1 32 ? 5.578 -26.297 -0.849 1 77.81 32 TYR B N 1
ATOM 785 C CA . TYR B 1 32 ? 6.824 -25.531 -0.779 1 77.81 32 TYR B CA 1
ATOM 786 C C . TYR B 1 32 ? 6.602 -24.078 -1.142 1 77.81 32 TYR B C 1
ATOM 788 O O . TYR B 1 32 ? 5.859 -23.766 -2.078 1 77.81 32 TYR B O 1
ATOM 796 N N . MET B 1 33 ? 6.988 -23.25 -0.206 1 83.56 33 MET B N 1
ATOM 797 C CA . MET B 1 33 ? 6.934 -21.828 -0.498 1 83.56 33 MET B CA 1
ATOM 798 C C . MET B 1 33 ? 8.312 -21.188 -0.374 1 83.56 33 MET B C 1
ATOM 800 O O . MET B 1 33 ? 9.031 -21.438 0.598 1 83.56 33 MET B O 1
ATOM 804 N N . THR B 1 34 ? 8.688 -20.469 -1.419 1 88.19 34 THR B N 1
ATOM 805 C CA . THR B 1 34 ? 9.922 -19.703 -1.378 1 88.19 34 THR B CA 1
ATOM 806 C C . THR B 1 34 ? 9.656 -18.234 -1.697 1 88.19 34 THR B C 1
ATOM 808 O O . THR B 1 34 ? 8.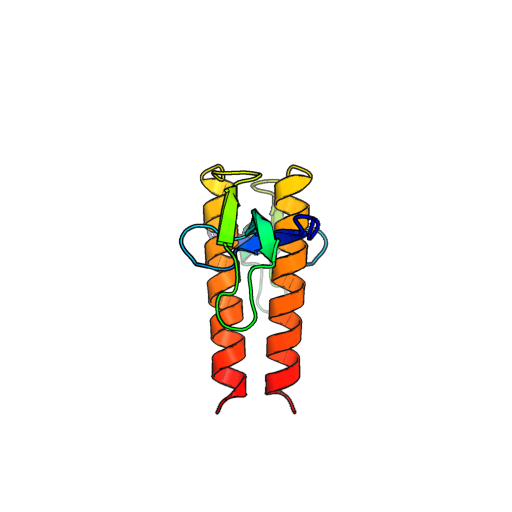883 -17.922 -2.607 1 88.19 34 THR B O 1
ATOM 811 N N . TRP B 1 35 ? 10.328 -17.469 -0.901 1 91.06 35 TRP B N 1
ATOM 812 C CA . TRP B 1 35 ? 10.164 -16.047 -1.133 1 91.06 35 TRP B CA 1
ATOM 813 C C . TRP B 1 35 ? 10.93 -15.602 -2.379 1 91.06 35 TRP B C 1
ATOM 815 O O . TRP B 1 35 ? 12.055 -16.031 -2.607 1 91.06 35 TRP B O 1
ATOM 825 N N . VAL B 1 36 ? 10.164 -14.883 -3.168 1 90.69 36 VAL B N 1
ATOM 826 C CA . VAL B 1 36 ? 10.781 -14.273 -4.344 1 90.69 36 VAL B CA 1
ATOM 827 C C . VAL B 1 36 ? 11.453 -12.961 -3.951 1 90.69 36 VAL B C 1
ATOM 829 O O . VAL B 1 36 ? 12.57 -12.672 -4.387 1 90.69 36 VAL B O 1
ATOM 832 N N . ASP B 1 37 ? 10.867 -12.109 -3.225 1 87.69 37 ASP B N 1
ATOM 833 C CA . ASP B 1 37 ? 11.414 -10.883 -2.652 1 87.69 37 ASP B CA 1
ATOM 834 C C . ASP B 1 37 ? 10.961 -10.703 -1.204 1 87.69 37 ASP B C 1
ATOM 836 O O . ASP B 1 37 ? 9.867 -11.141 -0.832 1 87.69 37 ASP B O 1
ATOM 840 N N . LEU B 1 38 ? 12.25 -10.484 -0.588 1 78.12 38 LEU B N 1
ATOM 841 C CA . LEU B 1 38 ? 12.031 -10.25 0.835 1 78.12 38 LEU B CA 1
ATOM 842 C C . LEU B 1 38 ? 12.445 -8.836 1.229 1 78.12 38 LEU B C 1
ATOM 844 O O . LEU B 1 38 ? 13.328 -8.242 0.596 1 78.12 38 LEU B O 1
ATOM 848 N N . GLU B 1 39 ? 11.641 -8.023 1.844 1 85.69 39 GLU B N 1
ATOM 849 C CA . GLU B 1 39 ? 12.016 -6.832 2.596 1 85.69 39 GLU B CA 1
ATOM 850 C C . GLU B 1 39 ? 11.664 -5.562 1.825 1 85.69 39 GLU B C 1
ATOM 852 O O . GLU B 1 39 ? 11.742 -5.535 0.595 1 85.69 39 GLU B O 1
ATOM 857 N N . TRP B 1 40 ? 11.18 -4.758 2.422 1 94.69 40 TRP B N 1
ATOM 858 C CA . TRP B 1 40 ? 10.93 -3.381 2.008 1 94.69 40 TRP B CA 1
ATOM 859 C C . TRP B 1 40 ? 11.898 -2.424 2.695 1 94.69 40 TRP B C 1
ATOM 861 O O . TRP B 1 40 ? 12.398 -2.713 3.783 1 94.69 40 TRP B O 1
ATOM 871 N N . ASP B 1 41 ? 12.297 -1.385 1.955 1 92.69 41 ASP B N 1
ATOM 872 C CA . ASP B 1 41 ? 12.891 -0.307 2.736 1 92.69 41 ASP B CA 1
ATOM 873 C C . ASP B 1 41 ? 11.875 0.307 3.695 1 92.69 41 ASP B C 1
ATOM 875 O O . ASP B 1 41 ? 10.68 0.02 3.605 1 92.69 41 ASP B O 1
ATOM 879 N N . ASP B 1 42 ? 12.32 1.048 4.641 1 93.56 42 ASP B N 1
ATOM 880 C CA . ASP B 1 42 ? 11.477 1.556 5.715 1 93.56 42 ASP B CA 1
ATOM 881 C C . ASP B 1 42 ? 10.344 2.42 5.164 1 93.56 42 ASP B C 1
ATOM 883 O O . ASP B 1 42 ? 9.211 2.354 5.648 1 93.56 42 ASP B O 1
ATOM 887 N N . ARG B 1 43 ? 10.656 3.213 4.16 1 94.19 43 ARG B N 1
ATOM 888 C CA . ARG B 1 43 ? 9.641 4.105 3.613 1 94.19 43 ARG B CA 1
ATOM 889 C C . ARG B 1 43 ? 8.508 3.312 2.963 1 94.19 43 ARG B C 1
ATOM 891 O O . ARG B 1 43 ? 7.336 3.545 3.254 1 94.19 43 ARG B O 1
ATOM 898 N N . ALA B 1 44 ? 8.891 2.436 2.094 1 95.31 44 ALA B N 1
ATOM 899 C CA . ALA B 1 44 ? 7.898 1.626 1.396 1 95.31 44 ALA B CA 1
ATOM 900 C C . ALA B 1 44 ? 7.082 0.792 2.379 1 95.31 44 ALA B C 1
ATOM 902 O O . ALA B 1 44 ? 5.855 0.721 2.273 1 95.31 44 ALA B O 1
ATOM 903 N N . PHE B 1 45 ? 7.789 0.259 3.301 1 96.19 45 PHE B N 1
ATOM 904 C CA . PHE B 1 45 ? 7.09 -0.565 4.277 1 96.19 45 PHE B CA 1
ATOM 905 C C . PHE B 1 45 ? 6.066 0.262 5.047 1 96.19 45 PHE B C 1
ATOM 907 O O . PHE B 1 45 ? 4.922 -0.16 5.219 1 96.19 45 PHE B O 1
ATOM 914 N N . GLY B 1 46 ? 6.527 1.381 5.449 1 96.31 46 GLY B N 1
ATOM 915 C CA . GLY B 1 46 ? 5.617 2.232 6.199 1 96.31 46 GLY B CA 1
ATOM 916 C C . GLY B 1 46 ? 4.367 2.602 5.422 1 96.31 46 GLY B C 1
ATOM 917 O O . GLY B 1 46 ? 3.262 2.564 5.965 1 96.31 46 GLY B O 1
ATOM 918 N N . VAL B 1 47 ? 4.57 2.953 4.25 1 96.81 47 VAL B N 1
ATOM 919 C CA . VAL B 1 47 ? 3.441 3.383 3.434 1 96.81 47 VAL B CA 1
ATOM 920 C C . VAL B 1 47 ? 2.537 2.189 3.135 1 96.81 47 VAL B C 1
ATOM 922 O O . VAL B 1 47 ? 1.311 2.32 3.125 1 96.81 47 VAL B O 1
ATOM 925 N N . LEU B 1 48 ? 3.123 1.074 2.873 1 97.12 48 LEU B N 1
ATOM 926 C CA . LEU B 1 48 ? 2.344 -0.132 2.619 1 97.12 48 LEU B CA 1
ATOM 927 C C . LEU B 1 48 ? 1.489 -0.494 3.83 1 97.12 48 LEU B C 1
ATOM 929 O O . LEU B 1 48 ? 0.319 -0.853 3.684 1 97.12 48 LEU B O 1
ATOM 933 N N . VAL B 1 49 ? 2.055 -0.393 4.949 1 97.25 49 VAL B N 1
ATOM 934 C CA . VAL B 1 49 ? 1.32 -0.715 6.168 1 97.25 49 VAL B CA 1
ATOM 935 C C . VAL B 1 49 ? 0.163 0.266 6.348 1 97.25 49 VAL B C 1
ATOM 937 O O . VAL B 1 49 ? -0.945 -0.133 6.715 1 97.25 49 VAL B O 1
ATOM 940 N N . LYS B 1 50 ? 0.425 1.523 6.137 1 97.31 50 LYS B N 1
ATOM 941 C CA . LYS B 1 50 ? -0.641 2.516 6.23 1 97.31 50 LYS B CA 1
ATOM 942 C C . LYS B 1 50 ? -1.784 2.189 5.273 1 97.31 50 LYS B C 1
ATOM 944 O O . LYS B 1 50 ? -2.955 2.27 5.648 1 97.31 50 LYS B O 1
ATOM 949 N N . LEU B 1 51 ? -1.395 1.84 4.152 1 96.75 51 LEU B N 1
ATOM 950 C CA . LEU B 1 51 ? -2.4 1.526 3.143 1 96.75 51 LEU B CA 1
ATOM 951 C C . LEU B 1 51 ? -3.156 0.253 3.504 1 96.75 51 LEU B C 1
ATOM 953 O O . LEU B 1 51 ? -4.367 0.164 3.295 1 96.75 51 LEU B O 1
ATOM 957 N N . MET B 1 52 ? -2.494 -0.688 3.99 1 96.88 52 MET B N 1
ATOM 958 C CA . MET B 1 52 ? -3.141 -1.915 4.441 1 96.88 52 MET B CA 1
ATOM 959 C C . MET B 1 52 ? -4.156 -1.62 5.543 1 96.88 52 MET B C 1
ATOM 961 O O . MET B 1 52 ? -5.254 -2.18 5.543 1 96.88 52 MET B O 1
ATOM 965 N N . LYS B 1 53 ? -3.814 -0.814 6.441 1 97.5 53 LYS B N 1
ATOM 966 C CA . LYS B 1 53 ? -4.738 -0.444 7.512 1 97.5 53 LYS B CA 1
ATOM 967 C C . LYS B 1 53 ? -5.992 0.218 6.949 1 97.5 53 LYS B C 1
ATOM 969 O O . LYS B 1 53 ? -7.102 -0.044 7.414 1 97.5 53 LYS B O 1
ATOM 974 N N . LYS B 1 54 ? -5.785 1.066 6.02 1 96.88 54 LYS B N 1
ATOM 975 C CA . LYS B 1 54 ? -6.934 1.7 5.375 1 96.88 54 LYS B CA 1
ATOM 976 C C . LYS B 1 54 ? -7.828 0.663 4.703 1 96.88 54 LYS B C 1
ATOM 978 O O . LYS B 1 54 ? -9.055 0.778 4.734 1 96.88 54 LYS B O 1
ATOM 983 N N . LYS B 1 55 ? -7.191 -0.238 4.059 1 96.94 55 LYS B N 1
ATOM 984 C CA . LYS B 1 55 ? -7.953 -1.302 3.408 1 96.94 55 LYS B CA 1
ATOM 985 C C . LYS B 1 55 ? -8.766 -2.1 4.426 1 96.94 55 LYS B C 1
ATOM 987 O O . LYS B 1 55 ? -9.938 -2.391 4.195 1 96.94 55 LYS B O 1
ATOM 992 N N . VAL B 1 56 ? -8.125 -2.486 5.449 1 96.19 56 VAL B N 1
ATOM 993 C CA . VAL B 1 56 ? -8.789 -3.279 6.48 1 96.19 56 VAL B CA 1
ATOM 994 C C . VAL B 1 56 ? -9.969 -2.496 7.059 1 96.19 56 VAL B C 1
ATOM 996 O O . VAL B 1 56 ? -11.039 -3.057 7.293 1 96.19 56 VAL B O 1
ATOM 999 N N . GLN B 1 57 ? -9.742 -1.256 7.25 1 96.81 57 GLN B N 1
ATOM 1000 C CA . GLN B 1 57 ? -10.828 -0.409 7.742 1 96.81 57 GLN B CA 1
ATOM 1001 C C . GLN B 1 57 ? -12.008 -0.402 6.773 1 96.81 57 GLN B C 1
ATOM 1003 O O . GLN B 1 57 ? -13.164 -0.489 7.191 1 96.81 57 GLN B O 1
ATOM 1008 N N . ALA B 1 58 ? -11.68 -0.261 5.543 1 95.75 58 ALA B N 1
ATOM 1009 C CA . ALA B 1 58 ? -12.734 -0.285 4.531 1 95.75 58 ALA B CA 1
ATOM 1010 C C . ALA B 1 58 ? -13.484 -1.611 4.555 1 95.75 58 ALA B C 1
ATOM 1012 O O . ALA B 1 58 ? -14.703 -1.646 4.352 1 95.75 58 ALA B O 1
ATOM 1013 N N . GLU B 1 59 ? -12.867 -2.678 4.73 1 96.19 59 GLU B N 1
ATOM 1014 C CA . GLU B 1 59 ? -13.484 -4 4.789 1 96.19 59 GLU B CA 1
ATOM 1015 C C . GLU B 1 59 ? -14.406 -4.125 5.996 1 96.19 59 GLU B C 1
ATOM 1017 O O . GLU B 1 59 ? -15.477 -4.738 5.906 1 96.19 59 GLU B O 1
ATOM 1022 N N . GLU B 1 60 ? -13.898 -3.572 7.109 1 95.88 60 GLU B N 1
ATOM 1023 C CA . GLU B 1 60 ? -14.727 -3.574 8.312 1 95.88 60 GLU B CA 1
ATOM 1024 C C . GLU B 1 60 ? -16 -2.762 8.109 1 95.88 60 GLU B C 1
ATOM 1026 O O . GLU B 1 60 ? -17.078 -3.152 8.57 1 95.88 60 GLU B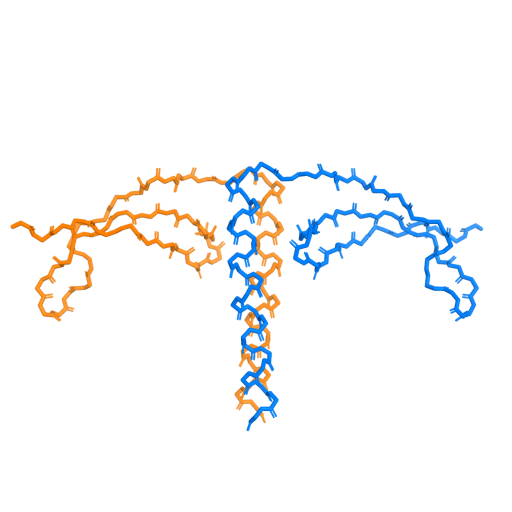 O 1
ATOM 1031 N N . ASP B 1 61 ? -15.914 -1.663 7.5 1 94.25 61 ASP B N 1
ATOM 1032 C CA . ASP B 1 61 ? -17.062 -0.808 7.207 1 94.25 61 ASP B CA 1
ATOM 1033 C C . ASP B 1 61 ? -18.078 -1.533 6.324 1 94.25 61 ASP B C 1
ATOM 1035 O O . ASP B 1 61 ? -19.281 -1.262 6.398 1 94.25 61 ASP B O 1
ATOM 1039 N N . ALA B 1 62 ? -17.578 -2.436 5.523 1 92.25 62 ALA B N 1
ATOM 1040 C CA . ALA B 1 62 ? -18.438 -3.182 4.613 1 92.25 62 ALA B CA 1
ATOM 1041 C C . ALA B 1 62 ? -19.203 -4.273 5.359 1 92.25 62 ALA B C 1
ATOM 1043 O O . ALA B 1 62 ? -20.234 -4.746 4.883 1 92.25 62 ALA B O 1
ATOM 1044 N N . LYS B 1 63 ? -18.75 -4.715 6.379 1 92.62 63 LYS B N 1
ATOM 1045 C CA . LYS B 1 63 ? -19.406 -5.754 7.176 1 92.62 63 LYS B CA 1
ATOM 1046 C C . LYS B 1 63 ? -20.516 -5.168 8.039 1 92.62 63 LYS B C 1
ATOM 1048 O O . LYS B 1 63 ? -21.422 -5.891 8.461 1 92.62 63 LYS B O 1
ATOM 1053 N N . ASN B 1 64 ? -20.547 -3.926 8.391 1 85.31 64 ASN B N 1
ATOM 1054 C CA . ASN B 1 64 ? -21.531 -3.273 9.242 1 85.31 64 ASN B CA 1
ATOM 1055 C C . ASN B 1 64 ? -22.578 -2.52 8.414 1 85.31 64 ASN B C 1
ATOM 1057 O O . ASN B 1 64 ? -23.672 -2.236 8.898 1 85.31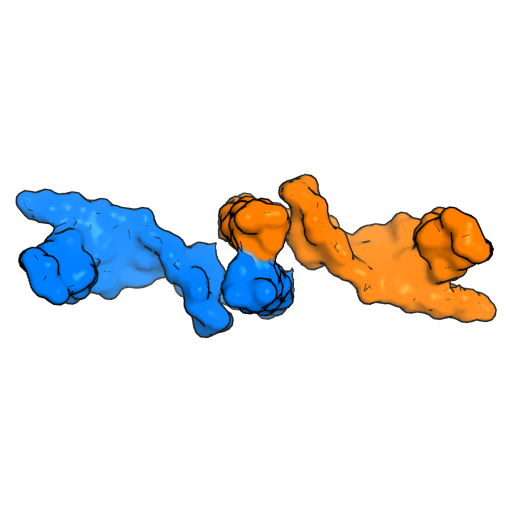 64 ASN B O 1
#

Radius of gyration: 18.53 Å; Cα contacts (8 Å, |Δi|>4): 204; chains: 2; bounding box: 36×63×22 Å

Secondary structure (DSSP, 8-state):
----EEEEE-STTSTTEEEEEEE-STT-SEEEEEES-----HHHHHHHHHHHHHHHHHHHHHH-/----EEEEE-STTSTTEEEEEEE-STT-SEEEEEES-----HHHHHHHHHHHHHHHHHHHHHH-

Foldseek 3Di:
DQFWDKDADPDLQGGGWIKTFGQDDPPDGGPDIDTPDDDDDPVVSVVSNVVSVVVVVVVVVVVD/DQFWDKDADPDLVGGGWIKTFGQDDDPDGGPDIDTPDDDDDPVVSVVSNVVSVVVVVVVVVVVD

Nearest PDB structures (foldseek):
  7jl5-assembly1_A  TM=6.441E-01  e=1.663E-01  Homo sapiens
  7n1r-assembly2_B  TM=4.658E-01  e=6.439E+00  Homo sapiens
  5mmm-assembly1_y  TM=3.750E-01  e=4.618E+00  Spinacia oleracea
  8igd-assembly2_B  TM=2.553E-01  e=7.860E+00  Arabidopsis thaliana
  7jl5-assembly1_A  TM=6.439E-01  e=1.605E-01  Homo sapiens

Sequence (128 aa):
MLRAVVKYSWTFLNPGCRFACCPKDEKKQYGYMTWVDLEWDDRAFGVLVKLMKKKVQAEEDAKNMLRAVVKYSWTFLNPGCRFACCPKDEKKQYGYMTWVDLEWDDRAFGVLVKLMKKKVQAEEDAKN